Protein AF-A0A918ZWB6-F1 (afdb_monomer_lite)

Organism: NCBI:txid68230

Radius of gyration: 30.18 Å; chains: 1; bounding box: 56×50×83 Å

Structure (mmCIF, N/CA/C/O backbone):
data_AF-A0A918ZWB6-F1
#
_entry.id   AF-A0A918ZWB6-F1
#
loop_
_atom_site.group_PDB
_atom_site.id
_atom_site.type_symbol
_atom_site.label_atom_id
_atom_site.label_alt_id
_atom_site.label_comp_id
_atom_site.label_asym_id
_atom_site.label_entity_id
_atom_site.label_seq_id
_atom_site.pdbx_PDB_ins_code
_atom_site.Cartn_x
_atom_site.Cartn_y
_atom_site.Cartn_z
_atom_site.occupancy
_atom_site.B_iso_or_equiv
_atom_site.auth_seq_id
_atom_site.auth_comp_id
_atom_site.auth_asym_id
_atom_site.auth_atom_id
_atom_site.pdbx_PDB_model_num
ATOM 1 N N . MET A 1 1 ? 33.913 -4.387 -54.166 1.00 62.31 1 MET A N 1
ATOM 2 C CA . MET A 1 1 ? 32.933 -5.044 -53.267 1.00 62.31 1 MET A CA 1
ATOM 3 C C . MET A 1 1 ? 33.188 -4.733 -51.776 1.00 62.31 1 MET A C 1
ATOM 5 O O . MET A 1 1 ? 33.069 -5.630 -50.958 1.00 62.31 1 MET A O 1
ATOM 9 N N . ARG A 1 2 ? 33.533 -3.487 -51.391 1.00 70.75 2 ARG A N 1
ATOM 10 C CA . ARG A 1 2 ? 33.759 -3.101 -49.973 1.00 70.75 2 ARG A CA 1
ATOM 11 C C . ARG A 1 2 ? 32.536 -2.416 -49.335 1.00 70.75 2 ARG A C 1
ATOM 13 O O . ARG A 1 2 ? 32.086 -2.869 -48.293 1.00 70.75 2 ARG A O 1
ATOM 20 N N . GLY A 1 3 ? 31.886 -1.483 -50.038 1.00 85.81 3 GLY A N 1
ATOM 21 C CA . GLY A 1 3 ? 30.757 -0.720 -49.477 1.00 85.81 3 GLY A CA 1
ATOM 22 C C . GLY A 1 3 ? 29.508 -1.530 -49.095 1.00 85.81 3 GLY A C 1
ATOM 23 O O . GLY A 1 3 ? 28.818 -1.181 -48.149 1.00 85.81 3 GLY A O 1
ATOM 24 N N . ARG A 1 4 ? 29.217 -2.659 -49.763 1.00 87.31 4 ARG A N 1
ATOM 25 C CA . ARG A 1 4 ? 28.082 -3.522 -49.369 1.00 87.31 4 ARG A CA 1
ATOM 26 C C . ARG A 1 4 ? 28.323 -4.238 -48.040 1.00 87.31 4 ARG A C 1
ATOM 28 O O . ARG A 1 4 ? 27.367 -4.495 -47.324 1.00 87.31 4 ARG A O 1
ATOM 35 N N . ARG A 1 5 ? 29.576 -4.565 -47.720 1.00 89.19 5 ARG A N 1
ATOM 36 C CA . ARG A 1 5 ? 29.922 -5.217 -46.456 1.00 89.19 5 ARG A CA 1
ATOM 37 C C . ARG A 1 5 ? 29.857 -4.222 -45.296 1.00 89.19 5 ARG A C 1
ATOM 39 O O . ARG A 1 5 ? 29.207 -4.532 -44.311 1.00 89.19 5 ARG A O 1
ATOM 46 N N . GLU A 1 6 ? 30.417 -3.025 -45.467 1.00 92.44 6 GLU A N 1
ATOM 47 C CA . GLU A 1 6 ? 30.327 -1.940 -44.473 1.00 92.44 6 GLU A CA 1
ATOM 48 C C . GLU A 1 6 ? 28.873 -1.555 -44.168 1.00 92.44 6 GLU A C 1
ATOM 50 O O . GLU A 1 6 ? 28.503 -1.437 -43.006 1.00 92.44 6 GLU A O 1
ATOM 55 N N . LEU A 1 7 ? 28.013 -1.450 -45.191 1.00 90.88 7 LEU A N 1
ATOM 56 C CA . LEU A 1 7 ? 26.585 -1.184 -44.983 1.00 90.88 7 LEU A CA 1
ATOM 57 C C . LEU A 1 7 ? 25.902 -2.289 -44.168 1.00 90.88 7 LEU A C 1
ATOM 59 O O . LEU A 1 7 ? 25.112 -1.994 -43.278 1.00 90.88 7 LEU A O 1
ATOM 63 N N . LEU A 1 8 ? 26.186 -3.562 -44.462 1.00 94.38 8 LEU A N 1
ATOM 64 C CA . LEU A 1 8 ? 25.611 -4.686 -43.715 1.00 94.38 8 LEU A CA 1
ATOM 65 C C . LEU A 1 8 ? 26.103 -4.720 -42.263 1.00 94.38 8 LEU A C 1
ATOM 67 O O . LEU A 1 8 ? 25.305 -5.008 -41.375 1.00 94.38 8 LEU A O 1
ATOM 71 N N . GLU A 1 9 ? 27.376 -4.401 -42.026 1.00 93.94 9 GLU A N 1
ATOM 72 C CA . GLU A 1 9 ? 27.950 -4.265 -40.682 1.00 93.94 9 GLU A CA 1
ATOM 73 C C . GLU A 1 9 ? 27.270 -3.113 -39.915 1.00 93.94 9 GLU A C 1
ATOM 75 O O . GLU A 1 9 ? 26.816 -3.314 -38.791 1.00 93.94 9 GLU A O 1
ATOM 80 N N . GLU A 1 10 ? 27.059 -1.952 -40.544 1.00 93.75 10 GLU A N 1
ATOM 81 C CA . GLU A 1 10 ? 26.339 -0.823 -39.934 1.00 93.75 10 GLU A CA 1
ATOM 82 C C . GLU A 1 10 ? 24.871 -1.164 -39.610 1.00 93.75 10 GLU A C 1
ATOM 84 O O . GLU A 1 10 ? 24.359 -0.811 -38.541 1.00 93.75 10 GLU A O 1
ATOM 89 N N . TYR A 1 11 ? 24.173 -1.865 -40.511 1.00 94.88 11 TYR A N 1
ATOM 90 C CA . TYR A 1 11 ? 22.802 -2.324 -40.265 1.00 94.88 11 TYR A CA 1
ATOM 91 C C . TYR A 1 11 ? 22.734 -3.356 -39.135 1.00 94.88 11 TYR A C 1
ATOM 93 O O . TYR A 1 11 ? 21.826 -3.275 -38.305 1.00 94.88 11 TYR A O 1
ATOM 101 N N . ALA A 1 12 ? 23.683 -4.293 -39.077 1.00 94.19 12 ALA A N 1
ATOM 102 C CA . ALA A 1 12 ? 23.770 -5.278 -38.003 1.00 94.19 12 ALA A CA 1
ATOM 103 C C . ALA A 1 12 ? 24.025 -4.600 -36.648 1.00 94.19 12 ALA A C 1
ATOM 105 O O . ALA A 1 12 ? 23.304 -4.863 -35.685 1.00 94.19 12 ALA A O 1
ATOM 106 N N . ASP A 1 13 ? 24.961 -3.651 -36.593 1.00 95.62 13 ASP A N 1
ATOM 107 C CA . ASP A 1 13 ? 25.255 -2.872 -35.388 1.00 95.62 13 ASP A CA 1
ATOM 108 C C . ASP A 1 13 ? 24.038 -2.074 -34.907 1.00 95.62 13 ASP A C 1
ATOM 110 O O . ASP A 1 13 ? 23.738 -2.042 -33.708 1.00 95.62 13 ASP A O 1
ATOM 114 N N . ARG A 1 14 ? 23.295 -1.444 -35.828 1.00 94.75 14 ARG A N 1
ATOM 115 C CA . ARG A 1 14 ? 22.037 -0.762 -35.487 1.00 94.75 14 ARG A CA 1
ATOM 116 C C . ARG A 1 14 ? 20.988 -1.733 -34.952 1.00 94.75 14 ARG A C 1
ATOM 118 O O . ARG A 1 14 ? 20.324 -1.400 -33.973 1.00 94.75 14 ARG A O 1
ATOM 125 N N . ALA A 1 15 ? 20.838 -2.907 -35.564 1.00 95.75 15 ALA A N 1
ATOM 126 C CA . ALA A 1 15 ? 19.863 -3.905 -35.135 1.00 95.75 15 ALA A CA 1
ATOM 127 C C . ALA A 1 15 ? 20.151 -4.402 -33.709 1.00 95.75 15 ALA A C 1
ATOM 129 O O . ALA A 1 15 ? 19.245 -4.398 -32.876 1.00 95.75 15 ALA A O 1
ATOM 130 N N . VAL A 1 16 ? 21.415 -4.720 -33.403 1.00 96.75 16 VAL A N 1
ATOM 131 C CA . VAL A 1 16 ? 21.852 -5.150 -32.063 1.00 96.75 16 VAL A CA 1
ATOM 132 C C . VAL A 1 16 ? 21.600 -4.060 -31.020 1.00 96.75 16 VAL A C 1
ATOM 134 O O . VAL A 1 16 ? 21.084 -4.336 -29.937 1.00 96.75 16 VAL A O 1
ATOM 137 N N . ARG A 1 17 ? 21.913 -2.797 -31.338 1.00 95.88 17 ARG A N 1
ATOM 138 C CA . ARG A 1 17 ? 21.650 -1.670 -30.424 1.00 95.88 17 ARG A CA 1
ATOM 139 C C . ARG A 1 17 ? 20.155 -1.476 -30.173 1.00 95.88 17 ARG A C 1
ATOM 141 O O . ARG A 1 17 ? 19.762 -1.303 -29.022 1.00 95.88 17 ARG A O 1
ATOM 148 N N . ALA A 1 18 ? 19.334 -1.551 -31.220 1.00 95.94 18 ALA A N 1
ATOM 149 C CA . ALA A 1 18 ? 17.884 -1.417 -31.112 1.00 95.94 18 ALA A CA 1
ATOM 150 C C . ALA A 1 18 ? 17.238 -2.583 -30.343 1.00 95.94 18 ALA A C 1
ATOM 152 O O . ALA A 1 18 ? 16.225 -2.402 -29.671 1.00 95.94 18 ALA A O 1
ATOM 153 N N . GLU A 1 19 ? 17.782 -3.795 -30.440 1.00 95.62 19 GLU A N 1
ATOM 154 C CA . GLU A 1 19 ? 17.342 -4.936 -29.632 1.00 95.62 19 GLU A CA 1
ATOM 155 C C . GLU A 1 19 ? 17.707 -4.751 -28.155 1.00 95.62 19 GLU A C 1
ATOM 157 O O . GLU A 1 19 ? 16.826 -4.811 -27.299 1.00 95.62 19 GLU A O 1
ATOM 162 N N . ALA A 1 20 ? 18.960 -4.394 -27.859 1.00 95.69 20 ALA A N 1
ATOM 163 C CA . ALA A 1 20 ? 19.404 -4.131 -26.492 1.00 95.69 20 ALA A CA 1
ATOM 164 C C . ALA A 1 20 ? 18.624 -2.983 -25.824 1.00 95.69 20 ALA A C 1
ATOM 166 O O . ALA A 1 20 ? 18.328 -3.035 -24.630 1.00 95.69 20 ALA A O 1
ATOM 167 N N . GLU A 1 21 ? 18.281 -1.933 -26.572 1.00 96.25 21 GLU A N 1
ATOM 168 C CA . GLU A 1 21 ? 17.451 -0.835 -26.071 1.00 96.25 21 GLU A CA 1
ATOM 169 C C . GLU A 1 21 ? 16.018 -1.291 -25.773 1.00 96.25 21 GLU A C 1
ATOM 171 O O . GLU A 1 21 ? 15.502 -0.997 -24.693 1.00 96.25 21 GLU A O 1
ATOM 176 N N . ARG A 1 22 ?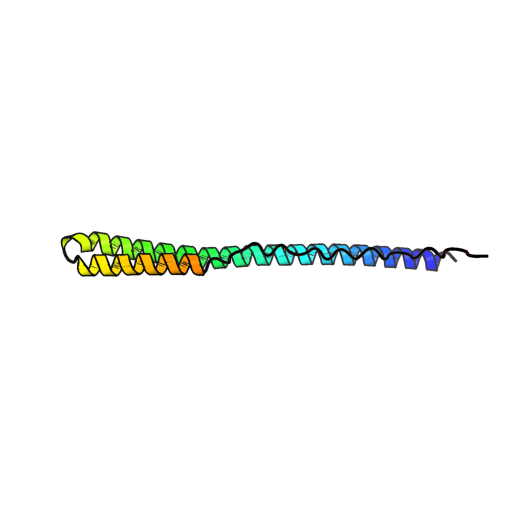 15.413 -2.089 -26.664 1.00 95.19 22 ARG A N 1
ATOM 177 C CA . ARG A 1 22 ? 14.079 -2.669 -26.446 1.00 95.19 22 ARG A CA 1
ATOM 178 C C . ARG A 1 22 ? 14.032 -3.564 -25.211 1.00 95.19 22 ARG A C 1
ATOM 180 O O . ARG A 1 22 ? 13.092 -3.456 -24.427 1.00 95.19 22 ARG A O 1
ATOM 187 N N . GLU A 1 23 ? 15.042 -4.405 -24.995 1.00 95.69 23 GLU A N 1
ATOM 188 C CA . GLU A 1 23 ? 15.123 -5.247 -23.795 1.00 95.69 23 GLU A CA 1
ATOM 189 C C . GLU A 1 23 ? 15.254 -4.419 -22.513 1.00 95.69 23 GLU A C 1
ATOM 191 O O . GLU A 1 23 ? 14.570 -4.689 -21.520 1.00 95.69 23 GLU A O 1
ATOM 196 N N . ARG A 1 24 ? 16.091 -3.373 -22.528 1.00 96.00 24 ARG A N 1
ATOM 197 C CA . ARG A 1 24 ? 16.230 -2.451 -21.390 1.00 96.00 24 ARG A CA 1
ATOM 198 C C . ARG A 1 24 ? 14.926 -1.721 -21.101 1.00 96.00 24 ARG A C 1
ATOM 200 O O . ARG A 1 24 ? 14.538 -1.612 -19.939 1.00 96.00 24 ARG A O 1
ATOM 207 N N . GLU A 1 25 ? 14.240 -1.239 -22.133 1.00 95.94 25 GLU A N 1
ATOM 208 C CA . GLU A 1 25 ? 12.966 -0.544 -21.978 1.00 95.94 25 GLU A CA 1
ATOM 209 C C . GLU A 1 25 ? 11.876 -1.485 -21.449 1.00 95.94 25 GLU A C 1
ATOM 211 O O . GLU A 1 25 ? 11.139 -1.113 -20.534 1.00 95.94 25 GLU A O 1
ATOM 216 N N . ALA A 1 26 ? 11.810 -2.720 -21.953 1.00 94.69 26 ALA A N 1
ATOM 217 C CA . ALA A 1 26 ? 10.900 -3.742 -21.445 1.00 94.69 26 ALA A CA 1
ATOM 218 C C . ALA A 1 26 ? 11.177 -4.055 -19.966 1.00 94.69 26 ALA A C 1
ATOM 220 O O . ALA A 1 26 ? 10.255 -4.068 -19.150 1.00 94.69 26 ALA A O 1
ATOM 221 N N . GLY A 1 27 ? 12.450 -4.229 -19.596 1.00 94.19 27 GLY A N 1
ATOM 222 C CA . GLY A 1 27 ? 12.859 -4.423 -18.206 1.00 94.19 27 GLY A CA 1
ATOM 223 C C . GLY A 1 27 ? 12.468 -3.246 -17.311 1.00 94.19 27 GLY A C 1
ATOM 224 O O . GLY A 1 27 ? 11.924 -3.455 -16.226 1.00 94.19 27 GLY A O 1
ATOM 225 N N . ARG A 1 28 ? 12.675 -2.011 -17.783 1.00 95.62 28 ARG A N 1
ATOM 226 C CA . ARG A 1 28 ? 12.282 -0.790 -17.067 1.00 95.62 28 ARG A CA 1
ATOM 227 C C . ARG A 1 28 ? 10.773 -0.736 -16.834 1.00 95.62 28 ARG A C 1
ATOM 229 O O . ARG A 1 28 ? 10.361 -0.548 -15.693 1.00 95.62 28 ARG A O 1
ATOM 236 N N . LYS A 1 29 ? 9.962 -0.989 -17.868 1.00 95.69 29 LYS A N 1
ATOM 237 C CA . LYS A 1 29 ? 8.492 -1.018 -17.764 1.00 95.69 29 LYS A CA 1
ATOM 238 C C . LYS A 1 29 ? 8.010 -2.043 -16.740 1.00 95.69 29 LYS A C 1
ATOM 240 O O . LYS A 1 29 ? 7.132 -1.741 -15.940 1.00 95.69 29 LYS A O 1
ATOM 245 N N . VAL A 1 30 ? 8.618 -3.232 -16.704 1.00 95.19 30 VAL A N 1
ATOM 246 C CA . VAL A 1 30 ? 8.289 -4.250 -15.692 1.00 95.19 30 VAL A CA 1
ATOM 247 C C . VAL A 1 30 ? 8.625 -3.769 -14.278 1.00 95.19 30 VAL A C 1
ATOM 249 O O . VAL A 1 30 ? 7.843 -4.002 -13.360 1.00 95.19 30 VAL A O 1
ATOM 252 N N . GLN A 1 31 ? 9.761 -3.100 -14.061 1.00 95.00 31 GLN A N 1
ATOM 253 C CA . GLN A 1 31 ? 10.085 -2.580 -12.725 1.00 95.00 31 GLN A CA 1
ATOM 254 C C . GLN A 1 31 ? 9.168 -1.427 -12.308 1.00 95.00 31 GLN A C 1
ATOM 256 O O . GLN A 1 31 ? 8.742 -1.383 -11.156 1.00 95.00 31 GLN A O 1
ATOM 261 N N . GLU A 1 32 ? 8.828 -0.529 -13.232 1.00 95.81 32 GLU A N 1
ATOM 262 C CA . GLU A 1 32 ? 7.864 0.552 -12.993 1.00 95.81 32 GLU A CA 1
ATOM 263 C C . GLU A 1 32 ? 6.496 -0.006 -12.588 1.00 95.81 32 GLU A C 1
ATOM 265 O O . GLU A 1 32 ? 5.920 0.429 -11.591 1.00 95.81 32 GLU A O 1
ATOM 270 N N . GLU A 1 33 ? 6.027 -1.034 -13.295 1.00 94.44 33 GLU A N 1
ATOM 271 C CA . GLU A 1 33 ? 4.798 -1.754 -12.974 1.00 94.44 33 GLU A CA 1
ATOM 272 C C . GLU A 1 33 ? 4.853 -2.381 -11.577 1.00 94.44 33 GLU A C 1
ATOM 274 O O . GLU A 1 33 ? 3.936 -2.208 -10.778 1.00 94.44 33 GLU A O 1
ATOM 279 N N . ARG A 1 34 ? 5.958 -3.056 -11.234 1.00 93.81 34 ARG A N 1
ATOM 280 C CA . ARG A 1 34 ? 6.136 -3.663 -9.904 1.00 93.81 34 ARG A CA 1
ATOM 281 C C . ARG A 1 34 ? 6.090 -2.629 -8.786 1.00 93.81 34 ARG A C 1
ATOM 283 O O . ARG A 1 34 ? 5.494 -2.896 -7.747 1.00 93.81 34 ARG A O 1
ATOM 290 N N . VAL A 1 35 ? 6.709 -1.466 -8.984 1.00 94.88 35 VAL A N 1
ATOM 291 C CA . VAL A 1 35 ? 6.662 -0.367 -8.008 1.00 94.88 35 VAL A CA 1
ATOM 292 C C . VAL A 1 35 ? 5.249 0.204 -7.904 1.00 94.88 35 VAL A C 1
ATOM 294 O O . VAL A 1 35 ? 4.805 0.488 -6.792 1.00 94.88 35 VAL A O 1
ATOM 297 N N . ARG A 1 36 ? 4.529 0.350 -9.025 1.00 93.88 36 ARG A N 1
ATOM 298 C CA . ARG A 1 36 ? 3.136 0.813 -9.017 1.00 93.88 36 ARG A CA 1
ATOM 299 C C . ARG A 1 36 ? 2.239 -0.147 -8.236 1.00 93.88 36 ARG A C 1
ATOM 301 O O . ARG A 1 36 ? 1.601 0.286 -7.283 1.00 93.88 36 ARG A O 1
ATO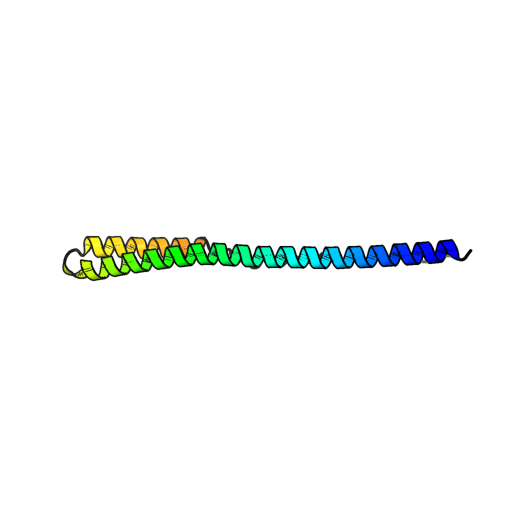M 308 N N . ILE A 1 37 ? 2.294 -1.441 -8.555 1.00 90.38 37 ILE A N 1
ATOM 309 C CA . ILE A 1 37 ? 1.551 -2.492 -7.845 1.00 90.38 37 ILE A CA 1
ATOM 310 C C . ILE A 1 37 ? 1.892 -2.478 -6.351 1.00 90.38 37 ILE A C 1
ATOM 312 O O . ILE A 1 37 ? 1.000 -2.532 -5.514 1.00 90.38 37 ILE A O 1
ATOM 316 N N . ALA A 1 38 ? 3.174 -2.371 -5.987 1.00 90.56 38 ALA A N 1
ATOM 317 C CA . ALA A 1 38 ? 3.575 -2.340 -4.582 1.00 90.56 38 ALA A CA 1
ATOM 318 C C . ALA A 1 38 ? 2.969 -1.152 -3.815 1.00 90.56 38 ALA A C 1
ATOM 320 O O . ALA A 1 38 ? 2.606 -1.312 -2.652 1.00 90.56 38 ALA A O 1
ATOM 321 N N . ARG A 1 39 ? 2.843 0.022 -4.449 1.00 92.88 39 ARG A N 1
ATOM 322 C CA . ARG A 1 39 ? 2.201 1.201 -3.848 1.00 92.88 39 ARG A CA 1
ATOM 323 C C . ARG A 1 39 ? 0.698 1.023 -3.709 1.00 92.88 39 ARG A C 1
ATOM 325 O O . ARG A 1 39 ? 0.185 1.241 -2.625 1.00 92.88 39 ARG A O 1
ATOM 332 N N . GLU A 1 40 ? 0.026 0.550 -4.755 1.00 91.12 40 GLU A N 1
ATOM 333 C CA . GLU A 1 40 ? -1.414 0.267 -4.705 1.00 91.12 40 GLU A CA 1
ATOM 334 C C . GLU A 1 40 ? -1.739 -0.730 -3.579 1.00 91.12 40 GLU A C 1
ATOM 336 O O . GLU A 1 40 ? -2.632 -0.490 -2.768 1.00 91.12 40 GLU A O 1
ATOM 341 N N . LEU A 1 41 ? -0.949 -1.805 -3.457 1.00 90.75 41 LEU A N 1
ATOM 342 C CA . LEU A 1 41 ? -1.082 -2.765 -2.359 1.00 90.75 41 LEU A CA 1
ATOM 343 C C . LEU A 1 41 ? -0.785 -2.133 -0.995 1.00 90.75 41 LEU A C 1
ATOM 345 O O . LEU A 1 41 ? -1.488 -2.414 -0.025 1.00 90.75 41 LEU A O 1
ATOM 349 N N . HIS A 1 42 ? 0.247 -1.291 -0.897 1.00 89.94 42 HIS A N 1
ATOM 350 C CA . HIS A 1 42 ? 0.572 -0.602 0.348 1.00 89.94 42 HIS A CA 1
ATOM 351 C C . HIS A 1 42 ? -0.555 0.334 0.793 1.00 89.94 42 HIS A C 1
ATOM 353 O O . HIS A 1 42 ? -0.907 0.314 1.968 1.00 89.94 42 HIS A O 1
ATOM 359 N N . ASP A 1 43 ? -1.150 1.096 -0.124 1.00 93.12 43 ASP A N 1
ATOM 360 C CA . ASP A 1 43 ? -2.220 2.050 0.175 1.00 93.12 43 ASP A CA 1
ATOM 361 C C . ASP A 1 43 ? -3.471 1.334 0.700 1.00 93.12 43 ASP A C 1
ATOM 363 O O . ASP A 1 43 ? -4.023 1.714 1.736 1.00 93.12 43 ASP A O 1
ATOM 367 N N . VAL A 1 44 ? -3.875 0.241 0.044 1.00 90.12 44 VAL A N 1
ATOM 368 C CA . VAL A 1 44 ? -5.014 -0.590 0.465 1.00 90.12 44 VAL A CA 1
ATOM 369 C C . VAL A 1 44 ? -4.775 -1.207 1.847 1.00 90.12 44 VAL A C 1
ATOM 371 O O . VAL A 1 44 ? -5.634 -1.130 2.734 1.00 90.12 44 VAL A O 1
ATOM 374 N N . VAL A 1 45 ? -3.586 -1.774 2.077 1.00 91.56 45 VAL A N 1
ATOM 375 C CA . VAL A 1 45 ? -3.226 -2.367 3.373 1.00 91.56 45 VAL A CA 1
ATOM 376 C C . VAL A 1 45 ? -3.161 -1.297 4.467 1.00 91.56 45 VAL A C 1
ATOM 378 O O . VAL A 1 45 ? -3.735 -1.487 5.540 1.00 91.56 45 VAL A O 1
ATOM 381 N N . ALA A 1 46 ? -2.506 -0.163 4.211 1.00 93.69 46 ALA A N 1
ATOM 382 C CA . ALA A 1 46 ? -2.353 0.927 5.173 1.00 93.69 46 ALA A CA 1
ATOM 383 C C . ALA A 1 46 ? -3.705 1.527 5.574 1.00 93.69 46 ALA A C 1
ATOM 385 O O . ALA A 1 46 ? -3.956 1.771 6.760 1.00 93.69 46 ALA A O 1
ATOM 386 N N . HIS A 1 47 ? -4.599 1.718 4.603 1.00 93.94 47 HIS A N 1
ATOM 387 C CA . HIS A 1 47 ? -5.957 2.182 4.853 1.00 93.94 47 HIS A CA 1
ATOM 388 C C . HIS A 1 47 ? -6.731 1.196 5.737 1.00 93.94 47 HIS A C 1
ATOM 390 O O . HIS A 1 47 ? -7.298 1.585 6.763 1.00 93.94 47 HIS A O 1
ATOM 396 N N . THR A 1 48 ? -6.690 -0.094 5.396 1.00 94.62 48 THR A N 1
ATOM 397 C CA . THR A 1 48 ? -7.415 -1.140 6.129 1.00 94.62 48 THR A CA 1
ATOM 398 C C . THR A 1 48 ? -6.918 -1.283 7.567 1.00 94.62 48 THR A C 1
ATOM 400 O O . THR A 1 48 ? -7.716 -1.324 8.505 1.00 94.62 48 THR A O 1
ATOM 403 N N . VAL A 1 49 ? -5.598 -1.284 7.773 1.00 95.75 49 VAL A N 1
ATOM 404 C CA . VAL A 1 49 ? -4.989 -1.350 9.113 1.00 95.75 49 VAL A CA 1
ATOM 405 C C . VAL A 1 49 ? -5.342 -0.114 9.946 1.00 95.75 49 VAL A C 1
ATOM 407 O O . VAL A 1 49 ? -5.624 -0.230 11.143 1.00 95.75 49 VAL A O 1
ATOM 410 N N . SER A 1 50 ? -5.389 1.066 9.325 1.00 97.19 50 SER A N 1
ATOM 411 C CA . SER A 1 50 ? -5.802 2.302 10.000 1.00 97.19 50 SER A CA 1
ATOM 412 C C . SER A 1 50 ? -7.256 2.221 10.478 1.00 97.19 50 SER A C 1
ATOM 414 O O . SER A 1 50 ? -7.532 2.494 11.648 1.00 97.19 50 SER A O 1
ATOM 416 N N . ALA A 1 51 ? -8.176 1.756 9.625 1.00 95.69 51 ALA A N 1
ATOM 417 C CA . ALA A 1 51 ? -9.573 1.532 10.000 1.00 95.69 51 ALA A CA 1
ATOM 418 C C . ALA A 1 51 ? -9.716 0.490 11.127 1.00 95.69 51 ALA A C 1
ATOM 420 O O . ALA A 1 51 ? -10.451 0.717 12.091 1.00 95.69 51 ALA A O 1
ATOM 421 N N . MET A 1 52 ? -8.968 -0.618 11.059 1.00 97.81 52 MET A N 1
ATOM 422 C CA . MET A 1 52 ? -8.936 -1.637 12.118 1.00 97.81 52 MET A CA 1
ATOM 423 C C . MET A 1 52 ? -8.459 -1.060 13.456 1.00 97.81 52 MET A C 1
ATOM 425 O O . MET A 1 52 ? -9.031 -1.382 14.495 1.00 97.81 52 MET A O 1
ATOM 429 N N . THR A 1 53 ? -7.454 -0.181 13.442 1.00 98.19 53 THR A N 1
ATOM 430 C CA . THR A 1 53 ? -6.922 0.458 14.657 1.00 98.19 53 THR A CA 1
ATOM 431 C C . THR A 1 53 ? -7.962 1.368 15.311 1.00 98.19 53 THR A C 1
ATOM 433 O O . THR A 1 53 ? -8.149 1.318 16.527 1.00 98.19 53 THR A O 1
ATOM 436 N N . VAL A 1 54 ? -8.699 2.147 14.513 1.00 98.00 54 VAL A N 1
ATOM 437 C CA . VAL A 1 54 ? -9.800 2.990 15.010 1.00 98.00 54 VAL A CA 1
ATOM 438 C C . VAL A 1 54 ? -10.912 2.137 15.627 1.00 98.00 54 VAL A C 1
ATOM 440 O O . VAL A 1 54 ? -11.346 2.415 16.743 1.00 98.00 54 VAL A O 1
ATOM 443 N N . GLN A 1 55 ? -11.344 1.067 14.954 1.00 98.12 55 GLN A N 1
ATOM 444 C CA . GLN A 1 55 ? -12.383 0.173 15.483 1.00 98.12 55 GLN A CA 1
ATOM 445 C C . GLN A 1 55 ? -11.932 -0.560 16.755 1.00 98.12 55 GLN A C 1
ATOM 447 O O . GLN A 1 55 ? -12.720 -0.719 17.687 1.00 98.12 55 GLN A O 1
ATOM 452 N N . ALA A 1 56 ? -10.662 -0.959 16.839 1.00 98.44 56 ALA A N 1
ATOM 453 C CA . ALA A 1 56 ? -10.105 -1.547 18.053 1.00 98.44 56 ALA A CA 1
ATOM 454 C C . ALA A 1 56 ? -10.127 -0.555 19.230 1.00 98.44 56 ALA A C 1
ATOM 456 O O . ALA A 1 56 ? -10.511 -0.932 20.336 1.00 98.44 56 ALA A O 1
ATOM 457 N N . ALA A 1 57 ? -9.796 0.720 18.997 1.00 98.19 57 ALA A N 1
ATOM 458 C CA . ALA A 1 57 ? -9.894 1.759 20.023 1.00 98.19 57 ALA A CA 1
ATOM 459 C C . ALA A 1 57 ? -11.345 1.971 20.495 1.00 98.19 57 ALA A C 1
ATOM 461 O O . ALA A 1 57 ? -11.596 2.040 21.698 1.00 98.19 57 ALA A O 1
ATOM 462 N N . VAL A 1 58 ? -12.309 1.993 19.566 1.00 97.88 58 VAL A N 1
ATOM 463 C CA . VAL A 1 58 ? -13.746 2.050 19.893 1.00 97.88 58 VAL A CA 1
ATOM 464 C C . VAL A 1 58 ? -14.168 0.851 20.745 1.00 97.88 58 VAL A C 1
ATOM 466 O O . VAL A 1 58 ? -14.914 1.013 21.710 1.00 97.88 58 VAL A O 1
ATOM 469 N N . ALA A 1 59 ? -13.686 -0.351 20.420 1.00 98.19 59 ALA A N 1
ATOM 470 C CA . ALA A 1 59 ? -14.002 -1.548 21.188 1.00 98.19 59 ALA A CA 1
ATOM 471 C C . ALA A 1 59 ? -13.4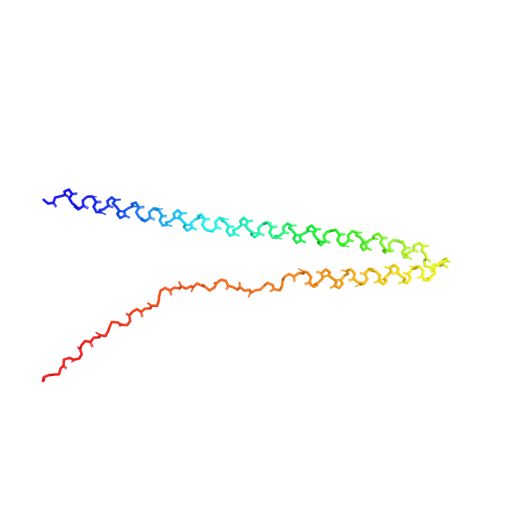68 -1.484 22.625 1.00 98.19 59 ALA A C 1
ATOM 473 O O . ALA A 1 59 ? -14.178 -1.878 23.549 1.00 98.19 59 ALA A O 1
ATOM 474 N N . LEU A 1 60 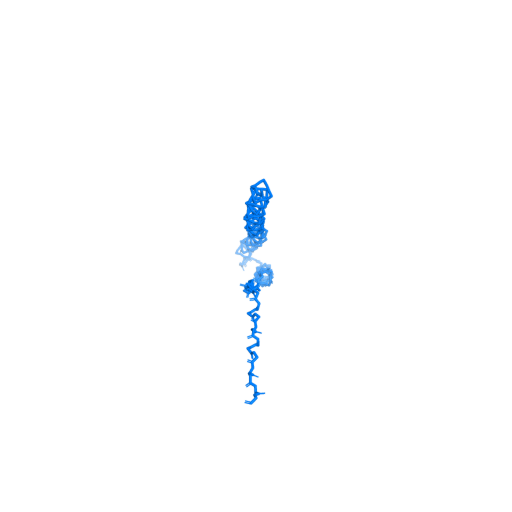? -12.249 -0.968 22.811 1.00 98.19 60 LEU A N 1
ATOM 475 C CA . LEU A 1 60 ? -11.637 -0.800 24.130 1.00 98.19 60 LEU A CA 1
ATOM 476 C C . LEU A 1 60 ? -12.408 0.208 24.994 1.00 98.19 60 LEU A C 1
ATOM 478 O O . LEU A 1 60 ? -12.697 -0.093 26.147 1.00 98.19 60 LEU A O 1
ATOM 482 N N . ASP A 1 61 ? -12.808 1.358 24.439 1.00 98.00 61 ASP A N 1
ATOM 483 C CA . ASP A 1 61 ? -13.605 2.362 25.169 1.00 98.00 61 ASP A CA 1
ATOM 484 C C . ASP A 1 61 ? -15.007 1.844 25.547 1.00 98.00 61 ASP A C 1
ATOM 486 O O . ASP A 1 61 ? -15.575 2.189 26.587 1.00 98.00 61 ASP A O 1
ATOM 490 N N . ALA A 1 62 ? -15.575 0.973 24.710 1.00 97.75 62 ALA A N 1
ATOM 491 C CA . ALA A 1 62 ? -16.906 0.418 24.907 1.00 97.75 62 ALA A CA 1
ATOM 492 C C . ALA A 1 62 ? -16.949 -0.828 25.807 1.00 97.75 62 ALA A C 1
ATOM 494 O O . ALA A 1 62 ? -18.049 -1.223 26.192 1.00 97.75 62 ALA A O 1
ATOM 495 N N . LEU A 1 63 ? -15.811 -1.444 26.141 1.00 96.06 63 LEU A N 1
ATOM 496 C CA . LEU A 1 63 ? -15.746 -2.808 26.680 1.00 96.06 63 LEU A CA 1
ATOM 497 C C . LEU A 1 63 ? -16.622 -3.023 27.927 1.00 96.06 63 LEU A C 1
ATOM 499 O O . LEU A 1 63 ? -17.408 -3.969 27.960 1.00 96.06 63 LEU A O 1
ATOM 503 N N . ASP A 1 64 ? -16.545 -2.110 28.898 1.00 96.62 64 ASP A N 1
ATOM 504 C CA . ASP A 1 64 ? -17.279 -2.226 30.168 1.00 96.62 64 ASP A CA 1
ATOM 505 C C . ASP A 1 64 ? -18.690 -1.623 30.104 1.00 96.62 64 ASP A C 1
ATOM 507 O O . ASP A 1 64 ? -19.617 -2.092 30.761 1.00 96.62 64 ASP A O 1
ATOM 511 N N . LYS A 1 65 ? -18.864 -0.553 29.318 1.00 97.69 65 LYS A N 1
ATOM 512 C CA . LYS A 1 65 ? -20.096 0.259 29.309 1.00 97.69 65 LYS A CA 1
ATOM 513 C C . LYS A 1 65 ? -21.106 -0.195 28.258 1.00 97.69 65 LYS A C 1
ATOM 515 O O . LYS A 1 65 ? -22.305 0.011 28.423 1.00 97.69 65 LYS A O 1
ATOM 520 N N . ARG A 1 66 ? -20.621 -0.723 27.133 1.00 97.75 66 ARG A N 1
ATOM 521 C CA . ARG A 1 66 ? -21.397 -1.087 25.936 1.00 97.75 66 ARG A CA 1
ATOM 522 C C . ARG A 1 66 ? -20.780 -2.331 25.271 1.00 97.75 66 ARG A C 1
ATOM 524 O O . ARG A 1 66 ? -20.262 -2.235 24.155 1.00 97.75 66 ARG A O 1
ATOM 531 N N . PRO A 1 67 ? -20.848 -3.509 25.916 1.00 97.38 67 PRO A N 1
ATOM 532 C CA . PRO A 1 67 ? -20.190 -4.724 25.428 1.00 97.38 67 PRO A CA 1
ATOM 533 C C . PRO A 1 67 ? 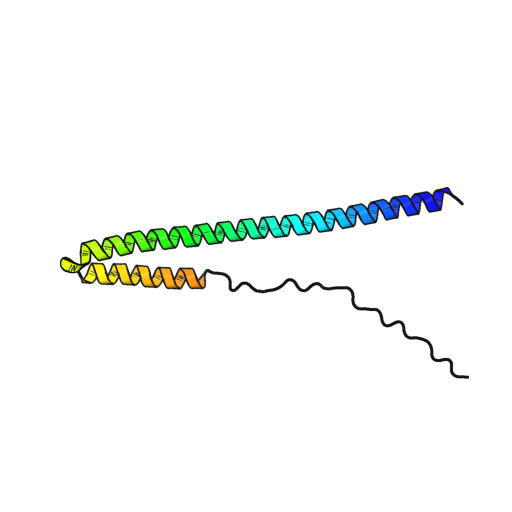-20.681 -5.171 24.042 1.00 97.38 67 PRO A C 1
ATOM 535 O O . PRO A 1 67 ? -19.902 -5.714 23.258 1.00 97.38 67 PRO A O 1
ATOM 538 N N . ASP A 1 68 ? -21.941 -4.894 23.691 1.00 97.81 68 ASP A N 1
ATOM 539 C CA . ASP A 1 68 ? -22.474 -5.177 22.352 1.00 97.81 68 ASP A CA 1
ATOM 540 C C . ASP A 1 68 ? -21.796 -4.326 21.271 1.00 97.81 68 ASP A C 1
ATOM 542 O O . ASP A 1 68 ? -21.444 -4.835 20.205 1.00 97.81 68 ASP A O 1
ATOM 546 N N . LEU A 1 69 ? -21.530 -3.047 21.568 1.00 97.25 69 LEU A N 1
ATOM 547 C CA . LEU A 1 69 ? -20.780 -2.160 20.679 1.00 97.25 69 LEU A CA 1
ATOM 548 C C . LEU A 1 69 ? -19.330 -2.633 20.537 1.00 97.25 69 LEU A C 1
ATOM 550 O O . LEU A 1 69 ? -18.817 -2.692 19.421 1.00 97.25 69 LEU A O 1
ATOM 554 N N . ALA A 1 70 ? -18.691 -3.036 21.639 1.00 98.12 70 ALA A N 1
ATOM 555 C CA . ALA A 1 70 ? -17.339 -3.589 21.602 1.00 98.12 70 ALA A CA 1
ATOM 556 C C . ALA A 1 70 ? -17.264 -4.858 20.734 1.00 98.12 70 ALA A C 1
ATOM 558 O O . ALA A 1 70 ? -16.371 -5.001 19.894 1.00 98.12 70 ALA A O 1
ATOM 559 N N . ARG A 1 71 ? -18.248 -5.758 20.863 1.00 98.06 71 ARG A N 1
ATOM 560 C CA . ARG A 1 71 ? -18.352 -6.973 20.041 1.00 98.06 71 ARG A CA 1
ATOM 561 C C . ARG A 1 71 ? -18.578 -6.654 18.563 1.00 98.06 71 ARG A C 1
ATOM 563 O O . ARG A 1 71 ? -17.993 -7.323 17.705 1.00 98.06 71 ARG A O 1
ATOM 570 N N . ALA A 1 72 ? -19.402 -5.655 18.255 1.00 98.06 72 ALA A N 1
ATOM 571 C CA . ALA A 1 72 ? -19.643 -5.210 16.887 1.00 98.06 72 ALA A CA 1
ATOM 572 C C . ALA A 1 72 ? -18.369 -4.627 16.253 1.00 98.06 72 ALA A C 1
ATOM 574 O O . ALA A 1 72 ? -17.981 -5.060 15.167 1.00 98.06 72 ALA A O 1
ATOM 575 N N . ALA A 1 73 ? -17.670 -3.733 16.957 1.00 97.94 73 ALA A N 1
ATOM 576 C CA . ALA A 1 73 ? -16.418 -3.134 16.496 1.00 97.94 73 ALA A CA 1
ATOM 577 C C . ALA A 1 73 ? -15.330 -4.198 16.250 1.00 97.94 73 ALA A C 1
ATOM 579 O O . ALA A 1 73 ? -14.742 -4.252 15.170 1.00 97.94 73 ALA A O 1
ATOM 580 N N . MET A 1 74 ? -15.138 -5.148 17.173 1.00 98.19 74 MET A N 1
ATOM 581 C CA . MET A 1 74 ? -14.194 -6.259 16.965 1.00 98.19 74 MET A CA 1
ATOM 582 C C . MET A 1 74 ? -14.608 -7.205 15.828 1.00 98.19 74 MET A C 1
ATOM 584 O O . MET A 1 74 ? -13.753 -7.795 15.162 1.00 98.19 74 MET A O 1
ATOM 588 N N . SER A 1 75 ? -15.910 -7.350 15.563 1.00 98.00 75 SER A N 1
ATOM 589 C CA . SER A 1 75 ? -16.391 -8.115 14.407 1.00 98.00 75 SER A CA 1
ATOM 590 C C . SER A 1 75 ? -16.033 -7.429 13.087 1.00 98.00 75 SER A C 1
ATOM 592 O O . SER A 1 75 ? -15.658 -8.128 12.144 1.00 98.00 75 SER A O 1
ATOM 594 N N . GLN A 1 76 ? -16.081 -6.093 13.036 1.00 97.62 76 GLN A N 1
ATOM 595 C CA . GLN A 1 76 ? -15.616 -5.312 11.885 1.00 97.62 76 GLN A CA 1
ATOM 596 C C . GLN A 1 76 ? -14.105 -5.453 11.693 1.00 97.62 76 GLN A C 1
ATOM 598 O O . GLN A 1 76 ? -13.678 -5.788 10.594 1.00 97.62 76 GLN A O 1
ATOM 603 N N . VAL A 1 77 ? -13.306 -5.336 12.764 1.00 97.81 77 VAL A N 1
ATOM 604 C CA . VAL A 1 77 ? -11.850 -5.586 12.713 1.00 97.81 77 VAL A CA 1
ATOM 605 C C . VAL A 1 77 ? -11.555 -6.953 12.088 1.00 97.81 77 VAL A C 1
ATOM 607 O O . VAL A 1 77 ? -10.766 -7.062 11.150 1.00 97.81 77 VAL A O 1
ATOM 610 N N . ARG A 1 78 ? -12.228 -8.014 12.551 1.00 97.44 78 ARG A N 1
ATOM 611 C CA . ARG A 1 78 ? -12.051 -9.366 12.000 1.00 97.44 78 ARG A CA 1
ATOM 612 C C . ARG A 1 78 ? -12.457 -9.464 10.525 1.00 97.44 78 ARG A C 1
ATOM 614 O O . ARG A 1 78 ? -11.817 -10.204 9.779 1.00 97.44 78 ARG A O 1
ATOM 621 N N . ALA A 1 79 ? -13.525 -8.781 10.114 1.00 96.25 79 ALA A N 1
ATOM 622 C CA . ALA A 1 79 ? -13.969 -8.767 8.723 1.00 96.25 79 ALA A CA 1
ATOM 623 C C . ALA A 1 79 ? -12.925 -8.096 7.819 1.00 96.25 79 ALA A C 1
ATOM 625 O O . ALA A 1 79 ? -12.455 -8.741 6.882 1.00 96.25 79 ALA A O 1
ATOM 626 N N . SER A 1 80 ? -12.477 -6.890 8.178 1.00 94.88 80 SER A N 1
ATOM 627 C CA . SER A 1 80 ? -11.444 -6.142 7.453 1.00 94.88 80 SER A CA 1
ATOM 628 C C . SER A 1 80 ? -10.125 -6.911 7.356 1.00 94.88 80 SER A C 1
ATOM 630 O O . SER A 1 80 ? -9.524 -6.973 6.290 1.00 94.88 80 SER A O 1
ATOM 632 N N . GLY A 1 81 ? -9.701 -7.590 8.428 1.00 92.88 81 GLY A N 1
ATOM 633 C CA . GLY A 1 81 ? -8.495 -8.422 8.390 1.00 92.88 81 GLY A CA 1
ATOM 634 C C . GLY A 1 81 ? -8.597 -9.600 7.411 1.00 92.88 81 GLY A C 1
ATOM 635 O O . GLY A 1 81 ? -7.624 -9.939 6.740 1.00 92.88 81 GLY A O 1
ATOM 636 N N . ARG A 1 82 ? -9.778 -10.224 7.286 1.00 93.12 82 ARG A N 1
ATOM 637 C CA . ARG A 1 82 ? -10.003 -11.301 6.303 1.00 93.12 82 ARG A CA 1
ATOM 638 C C . ARG A 1 82 ? -10.058 -10.781 4.873 1.00 93.12 82 ARG A C 1
ATOM 640 O O . ARG A 1 82 ? -9.628 -11.495 3.972 1.00 93.12 82 ARG A O 1
ATOM 647 N N . GLU A 1 83 ? -10.628 -9.601 4.676 1.00 89.81 83 GLU A N 1
ATOM 648 C CA . GLU A 1 83 ? -10.700 -8.932 3.378 1.00 89.81 83 GLU A CA 1
ATOM 649 C C . GLU A 1 83 ? -9.302 -8.536 2.894 1.00 89.81 83 GLU A C 1
ATOM 651 O O . GLU A 1 83 ? -8.897 -8.981 1.825 1.00 89.81 83 GLU A O 1
ATOM 656 N N . ALA A 1 84 ? -8.496 -7.894 3.746 1.00 88.19 84 ALA A N 1
ATOM 657 C CA . ALA A 1 84 ? -7.111 -7.539 3.433 1.00 88.19 84 ALA A CA 1
ATOM 658 C C . ALA A 1 84 ? -6.276 -8.743 2.966 1.00 88.19 84 ALA A C 1
ATOM 660 O O . ALA A 1 84 ? -5.549 -8.657 1.984 1.00 88.19 84 ALA A O 1
ATOM 661 N N . VAL A 1 85 ? -6.400 -9.900 3.629 1.00 87.75 85 VAL A N 1
ATOM 662 C CA . VAL A 1 85 ? -5.673 -11.121 3.229 1.00 87.75 85 VAL A CA 1
ATOM 663 C C . VAL A 1 85 ? -6.146 -11.670 1.877 1.00 87.75 85 VAL A C 1
ATOM 665 O O . VAL A 1 85 ? -5.349 -12.273 1.162 1.00 87.75 85 VAL A O 1
ATOM 668 N N . ARG A 1 86 ? -7.420 -11.477 1.506 1.00 86.88 86 ARG A N 1
ATOM 669 C CA . ARG A 1 86 ? -7.954 -11.900 0.197 1.00 86.88 86 ARG A CA 1
ATOM 670 C C . ARG A 1 86 ? -7.493 -11.002 -0.942 1.00 86.88 86 ARG A C 1
ATOM 672 O O . ARG A 1 86 ? -7.351 -11.489 -2.058 1.00 86.88 86 ARG A O 1
ATOM 679 N N . GLU A 1 87 ? -7.297 -9.720 -0.664 1.00 82.50 87 GLU A N 1
ATOM 680 C CA . GLU A 1 87 ? -6.859 -8.738 -1.657 1.00 82.50 87 GLU A CA 1
ATOM 681 C C . GLU A 1 87 ? -5.363 -8.838 -1.970 1.00 82.50 87 GLU A C 1
ATOM 683 O O . GLU A 1 87 ? -4.922 -8.369 -3.018 1.00 82.50 87 GLU A O 1
ATOM 688 N N . LEU A 1 88 ? -4.576 -9.503 -1.116 1.00 78.62 88 LEU A N 1
ATOM 689 C CA . LEU A 1 88 ? -3.177 -9.788 -1.411 1.00 78.62 88 LEU A CA 1
ATOM 690 C C . LEU A 1 88 ? -3.069 -10.764 -2.600 1.00 78.62 88 LEU A C 1
ATOM 692 O O . LEU A 1 88 ? -3.512 -11.914 -2.500 1.00 78.62 88 LEU A O 1
ATOM 696 N N . PRO A 1 89 ? -2.439 -10.364 -3.719 1.00 65.19 89 PRO A N 1
ATOM 697 C CA . PRO A 1 89 ? -2.252 -11.257 -4.850 1.00 65.19 89 PRO A CA 1
ATOM 698 C C . PRO A 1 89 ? -1.364 -12.436 -4.437 1.00 65.19 89 PRO A C 1
ATOM 700 O O . PRO A 1 89 ? -0.262 -12.257 -3.915 1.00 65.19 89 PRO A O 1
ATOM 703 N N . THR A 1 90 ? -1.829 -13.662 -4.690 1.00 61.00 90 THR A N 1
ATOM 704 C CA . THR A 1 90 ? -1.063 -14.901 -4.480 1.00 61.00 90 THR A CA 1
ATOM 705 C C . THR A 1 90 ? 0.066 -14.973 -5.517 1.00 61.00 90 THR A C 1
ATOM 707 O O . THR A 1 90 ? -0.056 -15.580 -6.578 1.00 61.00 90 THR A O 1
ATOM 710 N N . GLY A 1 91 ? 1.148 -14.239 -5.276 1.00 55.16 91 GLY A N 1
ATOM 711 C CA . GLY A 1 91 ? 2.189 -13.997 -6.267 1.00 55.16 91 GLY A CA 1
ATOM 712 C C . GLY A 1 91 ? 3.288 -15.056 -6.287 1.00 55.16 91 GLY A C 1
ATOM 713 O O . GLY A 1 91 ? 4.248 -14.916 -5.544 1.00 55.16 91 GLY A O 1
ATOM 714 N N . THR A 1 92 ? 3.212 -16.020 -7.214 1.00 53.62 92 THR A N 1
ATOM 715 C CA . THR A 1 92 ? 4.381 -16.608 -7.917 1.00 53.62 92 THR A CA 1
ATOM 716 C C . THR A 1 92 ? 3.998 -17.164 -9.302 1.00 53.62 92 THR A C 1
ATOM 718 O O . THR A 1 92 ? 4.234 -18.325 -9.622 1.00 53.62 92 THR A O 1
ATOM 721 N N . ALA A 1 93 ? 3.454 -16.336 -10.198 1.00 53.03 93 ALA A N 1
ATOM 722 C CA . ALA A 1 93 ? 3.515 -16.650 -11.630 1.00 53.03 93 ALA A CA 1
ATOM 723 C C . ALA A 1 93 ? 4.871 -16.171 -12.172 1.00 53.03 93 ALA A C 1
ATOM 725 O O . ALA A 1 93 ? 5.046 -15.009 -12.534 1.00 53.03 93 ALA A O 1
ATOM 726 N N . GLN A 1 94 ? 5.869 -17.056 -12.145 1.00 54.97 94 GLN A N 1
ATOM 727 C CA . GLN A 1 94 ? 7.202 -16.774 -12.673 1.00 54.97 94 GLN A CA 1
ATOM 728 C C . GLN A 1 94 ? 7.119 -16.542 -14.193 1.00 54.97 94 GLN A C 1
ATOM 730 O O . GLN A 1 94 ? 6.478 -17.339 -14.887 1.00 54.97 94 GLN A O 1
ATOM 735 N N . PRO A 1 95 ? 7.743 -15.485 -14.746 1.00 54.25 95 PRO A N 1
ATOM 736 C CA . PRO A 1 95 ? 7.749 -15.287 -16.187 1.00 54.25 95 PRO A CA 1
ATOM 737 C C . PRO A 1 95 ? 8.500 -16.451 -16.842 1.00 54.25 95 PRO A C 1
ATOM 739 O O . PRO A 1 95 ? 9.711 -16.603 -16.667 1.00 54.25 95 PRO A O 1
ATOM 742 N N . ARG A 1 96 ? 7.774 -17.297 -17.586 1.00 56.19 96 ARG A N 1
ATOM 743 C CA . ARG A 1 96 ? 8.378 -18.321 -18.442 1.00 56.19 96 ARG A CA 1
ATOM 744 C C . ARG A 1 96 ? 9.252 -17.613 -19.470 1.00 56.19 96 ARG A C 1
ATOM 746 O O . ARG A 1 96 ? 8.741 -16.948 -20.365 1.00 56.19 96 ARG A O 1
ATOM 753 N N . ARG A 1 97 ? 10.569 -17.782 -19.354 1.00 49.69 97 ARG A N 1
ATOM 754 C CA . ARG A 1 97 ? 11.494 -17.495 -20.450 1.00 49.69 97 ARG A CA 1
ATOM 755 C C . ARG A 1 97 ? 11.196 -18.486 -21.571 1.00 49.69 97 ARG A C 1
ATOM 757 O O . ARG A 1 97 ? 11.586 -19.646 -21.489 1.00 49.69 97 ARG A O 1
ATOM 764 N N . THR A 1 98 ? 10.498 -18.046 -22.609 1.00 48.84 98 THR A N 1
ATOM 765 C CA . THR A 1 98 ? 10.482 -18.745 -23.895 1.00 48.84 98 THR A CA 1
ATOM 766 C C . THR A 1 98 ? 11.839 -18.514 -24.555 1.00 48.84 98 THR A C 1
ATOM 768 O O . THR A 1 98 ? 12.026 -17.537 -25.275 1.00 48.84 98 THR A O 1
ATOM 771 N N . GLY A 1 99 ? 12.819 -19.360 -24.236 1.00 48.25 99 GLY A N 1
ATOM 772 C CA . GLY A 1 99 ? 14.020 -19.489 -25.061 1.00 48.25 99 GLY A CA 1
ATOM 773 C C . GLY A 1 99 ? 13.652 -20.195 -26.373 1.00 48.25 99 GLY A C 1
ATOM 774 O O . GLY A 1 99 ? 12.789 -21.078 -26.341 1.00 48.25 99 GLY A O 1
ATOM 775 N N . PRO A 1 100 ? 14.239 -19.811 -27.520 1.00 49.09 100 PRO A N 1
ATOM 776 C CA . PRO A 1 100 ? 13.945 -20.456 -28.795 1.00 49.09 100 PRO A CA 1
ATOM 777 C C . PRO A 1 100 ? 14.315 -21.944 -28.721 1.00 49.09 100 PRO A C 1
ATOM 779 O O . PRO A 1 100 ? 15.395 -22.300 -28.249 1.00 49.09 100 PRO A O 1
ATOM 782 N N . ALA A 1 101 ? 13.392 -22.809 -29.148 1.00 51.97 101 ALA A N 1
ATOM 783 C CA . ALA A 1 101 ? 13.604 -24.251 -29.189 1.00 51.97 101 ALA A CA 1
ATOM 784 C C . ALA A 1 101 ? 14.816 -24.584 -30.084 1.00 51.97 101 ALA A C 1
ATOM 786 O O . ALA A 1 101 ? 14.937 -23.992 -31.161 1.00 51.97 101 ALA A O 1
ATOM 787 N N . PRO A 1 102 ? 15.708 -25.508 -29.682 1.00 52.16 102 PRO A N 1
ATOM 788 C CA . PRO A 1 102 ? 16.797 -25.936 -30.546 1.00 52.16 102 PRO A CA 1
ATOM 789 C C . PRO A 1 102 ? 16.208 -26.640 -31.773 1.00 52.16 102 PRO A C 1
ATOM 791 O O . PRO A 1 102 ? 15.505 -27.642 -31.656 1.00 52.16 102 PRO A O 1
ATOM 794 N N . THR A 1 103 ? 16.471 -26.087 -32.955 1.00 55.19 103 THR A N 1
ATOM 795 C CA . THR A 1 103 ? 16.187 -26.734 -34.234 1.00 55.19 103 THR A CA 1
ATOM 796 C C . THR A 1 103 ? 17.089 -27.951 -34.365 1.00 55.19 103 THR A C 1
ATOM 798 O O . THR A 1 103 ? 18.289 -27.816 -34.620 1.00 55.19 103 THR A O 1
ATOM 801 N N . ASP A 1 104 ? 16.507 -29.131 -34.174 1.00 50.19 104 ASP A N 1
ATOM 802 C CA . ASP A 1 104 ? 17.159 -30.405 -34.439 1.00 50.19 104 ASP A CA 1
ATOM 803 C C . ASP A 1 104 ? 17.487 -30.464 -35.939 1.00 50.19 104 ASP A C 1
ATOM 805 O O . ASP A 1 104 ? 16.611 -30.569 -36.801 1.00 50.19 104 ASP A O 1
ATOM 809 N N . THR A 1 105 ? 18.764 -30.276 -36.267 1.00 53.66 105 THR A N 1
ATOM 810 C CA . 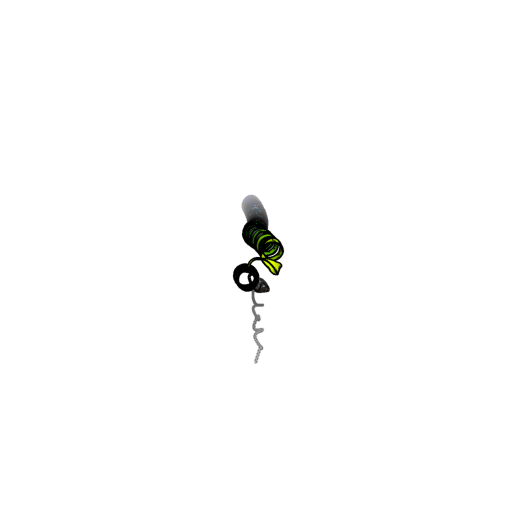THR A 1 105 ? 19.250 -30.362 -37.643 1.00 53.66 105 THR A CA 1
ATOM 811 C C . THR A 1 105 ? 19.394 -31.842 -37.961 1.00 53.66 105 THR A C 1
ATOM 813 O O . THR A 1 105 ? 20.368 -32.479 -37.562 1.00 53.66 105 THR A O 1
ATOM 816 N N . VAL A 1 106 ? 18.398 -32.401 -38.648 1.00 55.12 106 VAL A N 1
ATOM 817 C CA . VAL A 1 106 ? 18.433 -33.775 -39.159 1.00 55.12 106 VAL A CA 1
ATOM 818 C C . VAL A 1 106 ? 19.670 -33.938 -40.045 1.00 55.12 106 VAL A C 1
ATOM 820 O O . VAL A 1 106 ? 19.778 -33.334 -41.111 1.00 55.12 106 VAL A O 1
ATOM 823 N N . ARG A 1 107 ? 20.619 -34.759 -39.590 1.00 54.62 107 ARG A N 1
ATOM 824 C CA . ARG A 1 107 ? 21.756 -35.221 -40.391 1.00 54.62 107 ARG A CA 1
ATOM 825 C C . ARG A 1 107 ? 21.241 -36.232 -41.422 1.00 54.62 107 ARG A C 1
ATOM 827 O O . ARG A 1 107 ? 20.575 -37.182 -41.010 1.00 54.62 107 ARG A O 1
ATOM 834 N N . PRO A 1 108 ? 21.553 -36.095 -42.722 1.00 54.12 108 PRO A N 1
ATOM 835 C CA . PRO A 1 108 ? 21.187 -37.112 -43.694 1.00 54.12 108 PRO A CA 1
ATOM 836 C C . PRO A 1 108 ? 22.052 -38.349 -43.435 1.00 54.12 108 PRO A C 1
ATOM 838 O O . PRO A 1 108 ? 23.280 -38.283 -43.489 1.00 54.12 108 PRO A O 1
ATOM 841 N N . THR A 1 109 ? 21.425 -39.471 -43.088 1.00 54.56 109 THR A N 1
ATOM 842 C CA . THR A 1 109 ? 22.076 -40.779 -43.179 1.00 54.56 109 THR A CA 1
ATOM 843 C C . THR A 1 109 ? 22.199 -41.131 -44.647 1.00 54.56 109 THR A C 1
ATOM 845 O O . THR A 1 109 ? 21.206 -41.402 -45.317 1.00 54.56 109 THR A O 1
ATOM 848 N N . ASP A 1 110 ? 23.438 -41.082 -45.117 1.00 51.84 110 ASP A N 1
ATOM 849 C CA . ASP A 1 110 ? 23.879 -41.690 -46.358 1.00 51.84 110 ASP A CA 1
ATOM 850 C C . ASP A 1 110 ? 23.531 -43.188 -46.322 1.00 51.84 110 ASP A C 1
ATOM 852 O O . ASP A 1 110 ? 23.791 -43.882 -45.334 1.00 51.84 110 ASP A O 1
ATOM 856 N N . THR A 1 111 ? 22.866 -43.677 -47.359 1.00 46.69 111 THR A N 1
ATOM 857 C CA . THR A 1 111 ? 22.672 -45.108 -47.605 1.00 46.69 111 THR A CA 1
ATOM 858 C C . THR A 1 111 ? 22.875 -45.319 -49.093 1.00 46.69 111 THR A C 1
ATOM 860 O O . THR A 1 111 ? 21.982 -45.043 -49.894 1.00 46.69 111 THR A O 1
ATOM 863 N N . ALA A 1 112 ? 24.069 -45.795 -49.425 1.00 47.56 112 ALA A N 1
ATOM 864 C CA . ALA A 1 112 ? 24.397 -46.488 -50.659 1.00 47.56 112 ALA A CA 1
ATOM 865 C C . ALA A 1 112 ? 25.194 -47.741 -50.284 1.00 47.56 112 ALA A C 1
ATOM 867 O O . ALA A 1 112 ? 26.066 -47.629 -49.389 1.00 47.56 112 ALA A O 1
#

Sequence (112 aa):
MRGRRELLEEYADRAVRAEAEREREAGRKVQEERVRIARELHDVVAHTVSAMTVQAAVALDALDKRPDLARAAMSQVRASGREAVRELPTGTAQPRRTGPAPTDTVRPTDTA

Secondary structure (DSSP, 8-state):
--HHHHHHHHHHHHHHHHHHHHHHHHHHHHHHHHHHHHHHHHHHHHHHHHHHHHHHHHHHHHTTT-HHHHHHHHHHHHHHHHHHHHHS----------PPPP----------

InterPro domains:
  IPR011712 Signal transduction histidine kinase, subgroup 3, dimerisation and phosphoacceptor domain [PF07730] (33-88)
  IPR050482 Sensor Histidine Kinase Two-Component System [PTHR24421] (1-88)

pLDDT: mean 85.16, std 17.51, range [46.69, 98.44]

Foldseek 3Di:
DPVVVVVVVVVVVVVVVVVVVVVVVVVVVVVVVVVVVVVVLVVLLVVLVVLLVVLCVQLVVCVPPPVVSNVVSVVSSVVSVVVNVVPPPPDDPDPDPPDPDDDPDDDDPDDD